Protein AF-A0A527ZEG8-F1 (afdb_monomer)

Structure (mmCIF, N/CA/C/O backbone):
data_AF-A0A527ZEG8-F1
#
_entry.id   AF-A0A527ZEG8-F1
#
loop_
_atom_site.group_PDB
_atom_site.id
_atom_site.type_symbol
_atom_site.label_atom_id
_atom_site.label_alt_id
_atom_site.label_comp_id
_atom_site.label_asym_id
_atom_site.label_entity_id
_atom_site.label_seq_id
_atom_site.pdbx_PDB_ins_code
_atom_site.Cartn_x
_atom_site.Cartn_y
_atom_site.Cartn_z
_atom_site.occupancy
_atom_site.B_iso_or_equiv
_atom_site.auth_seq_id
_atom_site.auth_comp_id
_atom_site.auth_asym_id
_atom_site.auth_atom_id
_atom_site.pdbx_PDB_model_num
ATOM 1 N N . VAL A 1 1 ? -11.308 -8.034 14.881 1.00 87.44 1 VAL A N 1
ATOM 2 C CA . VAL A 1 1 ? -12.206 -6.857 14.795 1.00 87.44 1 VAL A CA 1
ATOM 3 C C . VAL A 1 1 ? -13.647 -7.306 14.608 1.00 87.44 1 VAL A C 1
ATOM 5 O O . VAL A 1 1 ? -14.505 -6.793 15.308 1.00 87.44 1 VAL A O 1
ATOM 8 N N . LYS A 1 2 ? -13.885 -8.337 13.786 1.00 92.31 2 LYS A N 1
ATOM 9 C CA . LYS A 1 2 ? -15.195 -8.932 13.484 1.00 92.31 2 LYS A CA 1
ATOM 10 C C . LYS A 1 2 ? -16.162 -9.094 14.654 1.00 92.31 2 LYS A C 1
ATOM 12 O O . LYS A 1 2 ? -17.333 -8.776 14.511 1.00 92.31 2 LYS A O 1
ATOM 17 N N . GLU A 1 3 ? -15.688 -9.599 15.791 1.00 92.56 3 GLU A N 1
ATOM 18 C CA . GLU A 1 3 ? -16.530 -9.812 16.979 1.00 92.56 3 GLU A CA 1
ATOM 19 C C . GLU A 1 3 ? -16.997 -8.502 17.630 1.00 92.56 3 GLU A C 1
ATOM 21 O O . GLU A 1 3 ? -18.072 -8.464 18.218 1.00 92.56 3 GLU A O 1
ATOM 26 N N . ALA A 1 4 ? -16.204 -7.434 17.518 1.00 92.44 4 ALA A N 1
ATOM 27 C CA . ALA A 1 4 ? -16.506 -6.126 18.092 1.00 92.44 4 ALA A CA 1
ATOM 28 C C . ALA A 1 4 ? -17.259 -5.219 17.105 1.00 92.44 4 ALA A C 1
ATOM 30 O O . ALA A 1 4 ? -18.195 -4.531 17.500 1.00 92.44 4 ALA A O 1
ATOM 31 N N . ASP A 1 5 ? -16.860 -5.230 15.832 1.00 95.31 5 ASP A N 1
ATOM 32 C CA . ASP A 1 5 ? -17.512 -4.490 14.752 1.00 95.31 5 ASP A CA 1
ATOM 33 C C . ASP A 1 5 ? -17.259 -5.186 13.395 1.00 95.31 5 ASP A C 1
ATOM 35 O O . ASP A 1 5 ? -16.168 -5.066 12.823 1.00 95.31 5 ASP A O 1
ATOM 39 N N . PRO A 1 6 ? -18.248 -5.923 12.855 1.00 96.12 6 PRO A N 1
ATOM 40 C CA . PRO A 1 6 ? -18.132 -6.583 11.556 1.00 96.12 6 PRO A CA 1
ATOM 41 C C . PRO A 1 6 ? -17.964 -5.627 10.368 1.00 96.12 6 PRO A C 1
ATOM 43 O O . PRO A 1 6 ? -17.421 -6.035 9.342 1.00 96.12 6 PRO A O 1
ATOM 46 N N . ALA A 1 7 ? -18.443 -4.382 10.467 1.00 95.50 7 ALA A N 1
ATOM 47 C CA . ALA A 1 7 ? -18.340 -3.415 9.379 1.00 95.50 7 ALA A CA 1
ATOM 48 C C . ALA A 1 7 ? -16.909 -2.876 9.271 1.00 95.50 7 ALA A C 1
ATOM 50 O O . ALA A 1 7 ? -16.353 -2.848 8.173 1.00 95.50 7 ALA A O 1
ATOM 51 N N . ILE A 1 8 ? -16.287 -2.533 10.405 1.00 95.06 8 ILE A N 1
ATOM 52 C CA . ILE A 1 8 ? -14.876 -2.111 10.440 1.00 95.06 8 ILE A CA 1
ATOM 53 C C . ILE A 1 8 ? -13.953 -3.270 10.058 1.00 95.06 8 ILE A C 1
ATOM 55 O O . ILE A 1 8 ? -12.968 -3.055 9.358 1.00 95.06 8 ILE A O 1
ATOM 59 N N . ASP A 1 9 ? -14.270 -4.498 10.478 1.00 97.12 9 ASP A N 1
ATOM 60 C CA . ASP A 1 9 ? -13.524 -5.697 10.075 1.00 97.12 9 ASP A CA 1
ATOM 61 C C . ASP A 1 9 ? -13.508 -5.863 8.556 1.00 97.12 9 ASP A C 1
ATOM 63 O O . ASP A 1 9 ? -12.437 -5.948 7.961 1.00 97.12 9 ASP A O 1
ATOM 67 N N . LYS A 1 10 ? -14.691 -5.814 7.928 1.00 97.62 10 LYS A N 1
ATOM 68 C CA . LYS A 1 10 ? -14.809 -5.902 6.474 1.00 97.62 10 LYS A CA 1
ATOM 69 C C . LYS A 1 10 ? -14.054 -4.775 5.776 1.00 97.62 10 LYS A C 1
ATOM 71 O O . LYS A 1 10 ? -13.322 -5.042 4.831 1.00 97.62 10 LYS A O 1
ATOM 76 N N . GLU A 1 11 ? -14.222 -3.535 6.228 1.00 96.62 11 GLU A N 1
ATOM 77 C CA . GLU A 1 11 ? -13.535 -2.397 5.621 1.00 96.62 11 GLU A CA 1
ATOM 78 C C . GLU A 1 11 ? -12.009 -2.535 5.711 1.00 96.62 11 GLU A C 1
ATOM 80 O O . GLU A 1 11 ? -11.308 -2.300 4.728 1.00 96.62 11 GLU A O 1
ATOM 85 N N . LEU A 1 12 ? -11.487 -2.926 6.878 1.00 96.56 12 LEU A N 1
ATOM 86 C CA . LEU A 1 12 ? -10.053 -3.109 7.072 1.00 96.56 12 LEU A CA 1
ATOM 87 C C . LEU A 1 12 ? -9.515 -4.246 6.196 1.00 96.56 12 LEU A C 1
ATOM 89 O O . LEU A 1 12 ? -8.480 -4.069 5.562 1.00 96.56 12 LEU A O 1
ATOM 93 N N . SER A 1 13 ? -10.215 -5.381 6.125 1.00 97.50 13 SER A N 1
ATOM 94 C CA . SER A 1 13 ? -9.839 -6.490 5.243 1.00 97.50 13 SER A CA 1
ATOM 95 C C . SER A 1 13 ? -9.837 -6.079 3.771 1.00 97.50 13 SER A C 1
ATOM 97 O O . SER A 1 13 ? -8.835 -6.290 3.097 1.00 97.50 13 SER A O 1
ATOM 99 N N . ASP A 1 14 ? -10.898 -5.418 3.295 1.00 98.19 14 ASP A N 1
ATOM 100 C CA . ASP A 1 14 ? -10.988 -4.964 1.903 1.00 98.19 14 ASP A CA 1
ATOM 101 C C . ASP A 1 14 ? -9.825 -4.007 1.558 1.00 98.19 14 ASP A C 1
ATOM 103 O O . ASP A 1 14 ? -9.234 -4.092 0.480 1.00 98.19 14 ASP A O 1
ATOM 107 N N . LYS A 1 15 ? -9.446 -3.111 2.479 1.00 97.88 15 LYS A N 1
ATOM 108 C CA . LYS A 1 15 ? -8.322 -2.183 2.272 1.00 97.88 15 LYS A CA 1
ATOM 109 C C . LYS A 1 15 ? -6.957 -2.865 2.321 1.00 97.88 15 LYS A C 1
ATOM 111 O O . LYS A 1 15 ? -6.084 -2.508 1.533 1.00 97.88 15 LYS A O 1
ATOM 116 N N . LEU A 1 16 ? -6.772 -3.855 3.194 1.00 98.12 16 LEU A N 1
ATOM 117 C CA . LEU A 1 16 ? -5.556 -4.672 3.213 1.00 98.12 16 LEU A CA 1
ATOM 118 C C . LEU A 1 16 ? -5.383 -5.423 1.884 1.00 98.12 16 LEU A C 1
ATOM 120 O O . LEU A 1 16 ? -4.288 -5.412 1.322 1.00 98.12 16 LEU A O 1
ATOM 124 N N . ASP A 1 17 ? -6.461 -5.992 1.340 1.00 98.50 17 ASP A N 1
ATOM 125 C CA . ASP A 1 17 ? -6.445 -6.678 0.042 1.00 98.50 17 ASP A CA 1
ATOM 126 C C . ASP A 1 17 ? -6.090 -5.720 -1.106 1.00 98.50 17 ASP A C 1
ATOM 128 O O . ASP A 1 17 ? -5.283 -6.051 -1.984 1.00 98.50 17 ASP A O 1
ATOM 132 N N . VAL A 1 18 ? -6.633 -4.496 -1.084 1.00 98.44 18 VAL A N 1
ATOM 133 C CA . VAL A 1 18 ? -6.257 -3.441 -2.037 1.00 98.44 18 VAL A CA 1
ATOM 134 C C . VAL A 1 18 ? -4.767 -3.124 -1.926 1.00 98.44 18 VAL A C 1
ATOM 136 O O . VAL A 1 18 ? -4.080 -3.117 -2.948 1.00 98.44 18 VAL A O 1
ATOM 139 N N . THR A 1 19 ? -4.245 -2.911 -0.717 1.00 98.38 19 THR A N 1
ATOM 140 C CA . THR A 1 19 ? -2.819 -2.637 -0.486 1.00 98.38 19 THR A CA 1
ATOM 141 C C . THR A 1 19 ? -1.935 -3.752 -1.038 1.00 98.38 19 THR A C 1
ATOM 143 O O . THR A 1 19 ? -0.994 -3.472 -1.782 1.00 98.38 19 THR A O 1
ATOM 146 N N . VAL A 1 20 ? -2.255 -5.016 -0.740 1.00 98.50 20 VAL A N 1
ATOM 147 C CA . VAL A 1 20 ? -1.521 -6.178 -1.268 1.00 98.50 20 VAL A CA 1
ATOM 148 C C . VAL A 1 20 ? -1.547 -6.177 -2.793 1.00 98.50 20 VAL A C 1
ATOM 150 O O . VAL A 1 20 ? -0.491 -6.270 -3.413 1.00 98.50 20 VAL A O 1
ATOM 153 N N . THR A 1 21 ? -2.711 -5.957 -3.403 1.00 98.69 21 THR A N 1
ATOM 154 C CA . THR A 1 21 ? -2.851 -5.888 -4.866 1.00 98.69 21 THR A CA 1
ATOM 155 C C . THR A 1 21 ? -1.960 -4.797 -5.479 1.00 98.69 21 THR A C 1
ATOM 157 O O . THR A 1 21 ? -1.346 -5.001 -6.528 1.00 98.69 21 THR A O 1
ATOM 160 N N . LYS A 1 22 ? -1.850 -3.622 -4.842 1.00 98.56 22 LYS A N 1
ATOM 161 C CA . LYS A 1 22 ? -0.972 -2.540 -5.326 1.00 98.56 22 LYS A CA 1
ATOM 162 C C . LYS A 1 22 ? 0.511 -2.878 -5.169 1.00 98.56 22 LYS A C 1
ATOM 164 O O . LYS A 1 22 ? 1.290 -2.613 -6.081 1.00 98.56 22 LYS A O 1
ATOM 169 N N . MET A 1 23 ? 0.896 -3.519 -4.068 1.00 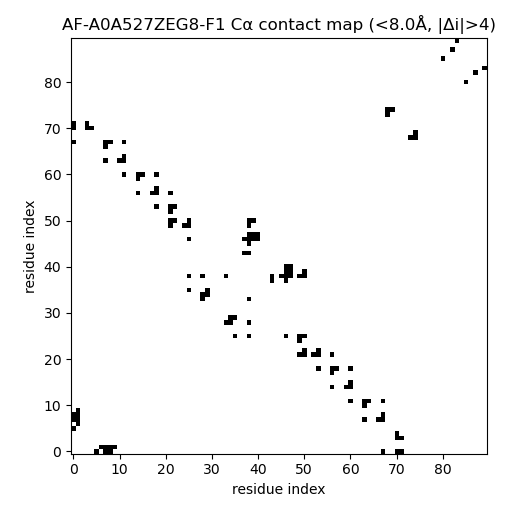98.38 23 MET A N 1
ATOM 170 C CA . MET A 1 23 ? 2.267 -4.003 -3.864 1.00 98.38 23 MET A CA 1
ATOM 171 C C . MET A 1 23 ? 2.639 -5.116 -4.854 1.00 98.38 23 MET A C 1
ATOM 173 O O . MET A 1 23 ? 3.766 -5.173 -5.350 1.00 98.38 23 MET A O 1
ATOM 177 N N . GLU A 1 24 ? 1.689 -5.982 -5.205 1.00 98.62 24 GLU A N 1
ATOM 178 C CA . GLU A 1 24 ? 1.876 -7.001 -6.237 1.00 98.62 24 GLU A CA 1
ATOM 179 C C . GLU A 1 24 ? 2.105 -6.392 -7.622 1.00 98.62 24 GLU A C 1
ATOM 181 O O . GLU A 1 24 ? 2.895 -6.940 -8.387 1.00 98.62 24 GLU A O 1
ATOM 186 N N . ALA A 1 25 ? 1.506 -5.238 -7.934 1.00 98.62 25 ALA A N 1
ATOM 187 C CA . ALA A 1 25 ? 1.777 -4.526 -9.183 1.00 98.62 25 ALA A CA 1
ATOM 188 C C . ALA A 1 25 ? 3.237 -4.038 -9.271 1.00 98.62 25 ALA A C 1
ATOM 190 O O . ALA A 1 25 ? 3.879 -4.219 -10.307 1.00 98.62 25 ALA A O 1
ATOM 191 N N . ILE A 1 26 ? 3.794 -3.508 -8.174 1.00 98.56 26 ILE A N 1
ATOM 192 C CA . ILE A 1 26 ? 5.223 -3.139 -8.076 1.00 98.56 26 ILE A CA 1
ATOM 193 C C . ILE A 1 26 ? 6.101 -4.375 -8.317 1.00 98.56 26 ILE A C 1
ATOM 195 O O . ILE A 1 26 ? 7.028 -4.363 -9.135 1.00 98.56 26 ILE A O 1
ATOM 199 N N . LYS A 1 27 ? 5.783 -5.484 -7.636 1.00 98.38 27 LYS A N 1
ATOM 200 C CA . LYS A 1 27 ? 6.497 -6.758 -7.792 1.00 98.38 27 LYS A CA 1
ATOM 201 C C . LYS A 1 27 ? 6.401 -7.294 -9.220 1.00 98.38 27 LYS A C 1
ATOM 203 O O . LYS A 1 27 ? 7.393 -7.794 -9.740 1.00 98.38 27 LYS A O 1
ATOM 208 N N . ALA A 1 28 ? 5.237 -7.211 -9.857 1.00 98.56 28 ALA A N 1
ATOM 209 C CA . ALA A 1 28 ? 5.032 -7.698 -11.216 1.00 98.56 28 ALA A CA 1
ATOM 210 C C . ALA A 1 28 ? 5.931 -6.962 -12.218 1.00 98.56 28 ALA A C 1
ATOM 212 O O . ALA A 1 28 ? 6.549 -7.610 -13.060 1.00 98.56 28 ALA A O 1
ATOM 213 N N . ARG A 1 29 ? 6.081 -5.638 -12.078 1.00 98.12 29 ARG A N 1
ATOM 214 C CA . ARG A 1 29 ? 7.014 -4.840 -12.892 1.00 98.12 29 ARG A CA 1
ATOM 215 C C . ARG A 1 29 ? 8.472 -5.258 -12.663 1.00 98.12 29 ARG A C 1
ATOM 217 O O . ARG A 1 29 ? 9.202 -5.478 -13.628 1.00 98.12 29 ARG A O 1
ATOM 224 N N . ALA A 1 30 ? 8.851 -5.515 -11.408 1.00 98.12 30 ALA A N 1
ATOM 225 C CA . ALA A 1 30 ? 10.175 -6.043 -11.068 1.00 98.12 30 ALA A CA 1
ATOM 226 C C . ALA A 1 30 ? 10.445 -7.418 -11.694 1.00 98.12 30 ALA A C 1
ATOM 228 O O . ALA A 1 30 ? 11.508 -7.643 -12.269 1.00 98.12 30 ALA A O 1
ATOM 229 N N . LEU A 1 31 ? 9.468 -8.325 -11.647 1.00 98.06 31 LEU A N 1
ATOM 230 C CA . LEU A 1 31 ? 9.564 -9.641 -12.283 1.00 98.06 31 LEU A CA 1
ATOM 231 C C . LEU A 1 31 ? 9.579 -9.563 -13.817 1.00 98.06 31 LEU A C 1
ATOM 233 O O . LEU A 1 31 ? 10.143 -10.445 -14.460 1.00 98.06 31 LEU A O 1
ATOM 237 N N . ALA A 1 32 ? 8.994 -8.514 -14.399 1.00 97.88 32 ALA A N 1
ATOM 238 C CA . ALA A 1 32 ? 9.033 -8.236 -15.833 1.00 97.88 32 ALA A CA 1
ATOM 239 C C . ALA A 1 32 ? 10.346 -7.571 -16.298 1.00 97.88 32 ALA A C 1
ATOM 241 O O . ALA A 1 32 ? 10.514 -7.340 -17.494 1.00 97.88 32 ALA A O 1
ATOM 242 N N . GLY A 1 33 ? 11.283 -7.299 -15.382 1.00 96.62 33 GLY A N 1
ATOM 243 C CA . GLY A 1 33 ? 12.620 -6.786 -15.691 1.00 96.62 33 GLY A CA 1
ATOM 244 C C . GLY A 1 33 ? 12.844 -5.307 -15.371 1.00 96.62 33 GLY A C 1
ATOM 245 O O . GLY A 1 33 ? 13.947 -4.820 -15.601 1.00 96.62 33 GLY A O 1
ATOM 246 N N . GLU A 1 34 ? 11.852 -4.602 -14.823 1.00 97.88 34 GLU A N 1
ATOM 247 C CA . GLU A 1 34 ? 11.996 -3.216 -14.366 1.00 97.88 34 GLU A CA 1
ATOM 248 C C . GLU A 1 34 ? 12.216 -3.180 -12.849 1.00 97.88 34 GLU A C 1
ATOM 250 O O . GLU A 1 34 ? 11.270 -3.232 -12.054 1.00 97.88 34 GLU A O 1
ATOM 255 N N . ALA A 1 35 ? 13.484 -3.123 -12.442 1.00 97.62 35 ALA A N 1
ATOM 256 C CA . ALA A 1 35 ? 13.874 -3.139 -11.036 1.00 97.62 35 ALA A CA 1
ATOM 257 C C . ALA A 1 35 ? 13.257 -1.968 -10.244 1.00 97.62 35 ALA A C 1
ATOM 259 O O . ALA A 1 35 ? 12.867 -0.945 -10.803 1.00 97.62 35 ALA A O 1
ATOM 260 N N . TYR A 1 36 ? 13.144 -2.117 -8.921 1.00 97.19 36 TYR A N 1
ATOM 261 C CA . TYR A 1 36 ? 12.438 -1.139 -8.083 1.00 97.19 36 TYR A CA 1
ATOM 262 C C . TYR A 1 36 ? 13.037 0.277 -8.153 1.00 97.19 36 TYR A C 1
ATOM 264 O O . TYR A 1 36 ? 12.297 1.253 -8.206 1.00 97.19 36 TYR A O 1
ATOM 272 N N . ASP A 1 37 ? 14.364 0.397 -8.208 1.00 97.44 37 ASP A N 1
ATOM 273 C CA . ASP A 1 37 ? 15.070 1.670 -8.394 1.00 97.44 37 ASP A CA 1
ATOM 274 C C . ASP A 1 37 ? 14.742 2.330 -9.743 1.00 97.44 37 ASP A C 1
ATOM 276 O O . ASP A 1 37 ? 14.609 3.549 -9.820 1.00 97.44 37 ASP A O 1
ATOM 280 N N . GLN A 1 38 ? 14.531 1.532 -10.792 1.00 97.75 38 GLN A N 1
ATOM 281 C CA . GLN A 1 38 ? 14.057 2.018 -12.088 1.00 97.75 38 GLN A CA 1
ATOM 282 C C . GLN A 1 38 ? 12.591 2.453 -12.036 1.00 97.75 38 GLN A C 1
ATOM 284 O O . GLN A 1 38 ? 12.230 3.424 -12.701 1.00 97.75 38 GLN A O 1
ATOM 289 N N . GLN A 1 39 ? 11.749 1.788 -11.237 1.00 97.75 39 GLN A N 1
ATOM 290 C CA . GLN A 1 39 ? 10.344 2.177 -11.051 1.00 97.75 39 GLN A CA 1
ATOM 291 C C . GLN A 1 39 ? 10.214 3.567 -10.419 1.00 97.75 39 GLN A C 1
ATOM 293 O O . GLN A 1 39 ? 9.357 4.339 -10.838 1.00 97.75 39 GLN A O 1
ATOM 298 N N . ILE A 1 40 ? 11.088 3.909 -9.469 1.00 97.88 40 ILE A N 1
ATOM 299 C CA . ILE A 1 40 ? 11.146 5.241 -8.835 1.00 97.88 40 ILE A CA 1
ATOM 300 C C . ILE A 1 40 ? 12.099 6.213 -9.550 1.00 97.88 40 ILE A C 1
ATOM 302 O O . ILE A 1 40 ? 12.410 7.288 -9.038 1.00 97.88 40 ILE A O 1
ATOM 306 N N . GLY A 1 41 ? 12.610 5.819 -10.718 1.00 98.00 41 GLY A N 1
ATOM 307 C CA . GLY A 1 41 ? 13.564 6.602 -11.488 1.00 98.00 41 GLY A CA 1
ATOM 308 C C . GLY A 1 41 ? 12.953 7.884 -12.055 1.00 98.00 41 GLY A C 1
ATOM 309 O O . GLY A 1 41 ? 11.767 7.948 -12.400 1.00 98.00 41 GLY A O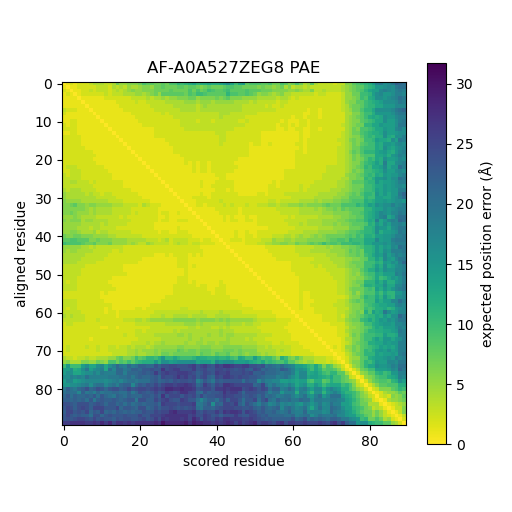 1
ATOM 310 N N . GLU A 1 42 ? 13.790 8.911 -12.204 1.00 96.19 42 GLU A N 1
ATOM 311 C CA . GLU A 1 42 ? 13.415 10.143 -12.897 1.00 96.19 42 GLU A CA 1
ATOM 312 C C . GLU A 1 42 ? 12.990 9.834 -14.345 1.00 96.19 42 GLU A C 1
ATOM 314 O O . GLU A 1 42 ? 13.644 9.074 -15.058 1.00 96.19 42 GLU A O 1
ATOM 319 N N . GLY A 1 43 ? 11.863 10.405 -14.779 1.00 96.25 43 GLY A N 1
ATOM 320 C CA . GLY A 1 43 ? 11.309 10.187 -16.119 1.00 96.25 43 GLY A CA 1
ATOM 321 C C . GLY A 1 43 ? 10.456 8.923 -16.276 1.00 96.25 43 GLY A C 1
ATOM 322 O O . GLY A 1 43 ? 9.776 8.787 -17.294 1.00 96.25 43 GLY A O 1
ATOM 323 N N . ASN A 1 44 ? 10.399 8.035 -15.276 1.00 97.88 44 ASN A N 1
ATOM 324 C CA . ASN A 1 44 ? 9.530 6.858 -15.312 1.00 97.88 44 ASN A CA 1
ATOM 325 C C . ASN A 1 44 ? 8.137 7.154 -14.735 1.00 97.88 44 ASN A C 1
ATOM 327 O O . ASN A 1 44 ? 7.822 6.788 -13.604 1.00 97.88 44 ASN A O 1
ATOM 331 N N . ALA A 1 45 ? 7.287 7.854 -15.487 1.00 98.25 45 ALA A N 1
ATOM 332 C CA . ALA A 1 45 ? 5.961 8.245 -14.999 1.00 98.25 45 ALA A CA 1
ATOM 333 C C . ALA A 1 45 ? 5.080 7.043 -14.597 1.00 98.25 45 ALA A C 1
ATOM 335 O O . ALA A 1 45 ? 4.351 7.118 -13.610 1.00 98.25 45 ALA A O 1
ATOM 336 N N . GLU A 1 46 ? 5.162 5.925 -15.324 1.00 97.94 46 GLU A N 1
ATOM 337 C CA . GLU A 1 46 ? 4.353 4.732 -15.047 1.00 97.94 46 GLU A CA 1
ATOM 338 C C . GLU A 1 46 ? 4.833 3.955 -13.817 1.00 97.94 46 GLU A C 1
ATOM 340 O O . GLU A 1 46 ? 4.013 3.525 -12.998 1.00 97.94 46 GLU A O 1
ATOM 345 N N . GLY A 1 47 ? 6.150 3.781 -13.671 1.00 98.25 47 GLY A N 1
ATOM 346 C CA . GLY A 1 47 ? 6.749 3.189 -12.478 1.00 98.25 47 GLY A CA 1
ATOM 347 C C . GLY A 1 47 ? 6.407 4.010 -11.235 1.00 98.25 47 GLY A C 1
ATOM 348 O O . GLY A 1 47 ? 5.863 3.469 -10.270 1.00 98.25 47 GLY A O 1
ATOM 349 N N . ASN A 1 48 ? 6.587 5.333 -11.312 1.00 98.44 48 ASN A N 1
ATOM 350 C CA . ASN A 1 48 ? 6.264 6.252 -10.223 1.00 98.44 48 ASN A CA 1
ATOM 351 C C . ASN A 1 48 ? 4.774 6.204 -9.864 1.00 98.44 48 ASN A C 1
ATOM 353 O O . ASN A 1 48 ? 4.433 6.122 -8.688 1.00 98.44 48 ASN A O 1
ATOM 357 N N . ALA A 1 49 ? 3.876 6.182 -10.854 1.00 98.56 49 ALA A N 1
ATOM 358 C CA . ALA A 1 49 ? 2.440 6.055 -10.606 1.00 98.56 49 ALA A CA 1
ATOM 359 C C . ALA A 1 49 ? 2.072 4.713 -9.949 1.00 98.56 49 ALA A C 1
ATOM 361 O O . ALA A 1 49 ? 1.194 4.667 -9.087 1.00 98.56 49 ALA A O 1
ATOM 362 N N . THR A 1 50 ? 2.750 3.622 -10.321 1.00 98.56 50 THR A N 1
ATOM 363 C CA . THR A 1 50 ? 2.534 2.298 -9.714 1.00 98.56 50 THR A CA 1
ATOM 364 C C . THR A 1 50 ? 2.938 2.300 -8.239 1.00 98.56 50 THR A C 1
ATOM 366 O O . THR A 1 50 ? 2.181 1.821 -7.394 1.00 98.56 50 THR A O 1
ATOM 369 N N . VAL A 1 51 ? 4.094 2.888 -7.918 1.00 98.38 51 VAL A N 1
ATOM 370 C CA . VAL A 1 51 ? 4.568 3.031 -6.534 1.00 98.38 51 VAL A CA 1
ATOM 371 C C . VAL A 1 51 ? 3.663 3.972 -5.736 1.00 98.38 51 VAL A C 1
ATOM 373 O O . VAL A 1 51 ? 3.251 3.627 -4.628 1.00 98.38 51 VAL A O 1
ATOM 376 N N . GLN A 1 52 ? 3.269 5.109 -6.316 1.00 98.44 52 GLN A N 1
ATOM 377 C CA . GLN A 1 52 ? 2.357 6.059 -5.678 1.00 98.44 52 GLN A CA 1
ATOM 378 C C . GLN A 1 52 ? 1.011 5.411 -5.339 1.00 98.44 52 GLN A C 1
ATOM 380 O O . GLN A 1 52 ? 0.513 5.591 -4.234 1.00 98.44 52 GLN A O 1
ATOM 385 N N . ALA A 1 53 ? 0.457 4.575 -6.222 1.00 98.62 53 ALA A N 1
ATOM 386 C CA . ALA A 1 53 ? -0.794 3.872 -5.947 1.00 98.62 53 ALA A CA 1
ATOM 387 C C . ALA A 1 53 ? -0.700 2.916 -4.741 1.00 98.62 53 ALA A C 1
ATOM 389 O O . ALA A 1 53 ? -1.693 2.710 -4.042 1.00 98.62 53 ALA A O 1
ATOM 390 N N . ALA A 1 54 ? 0.470 2.321 -4.487 1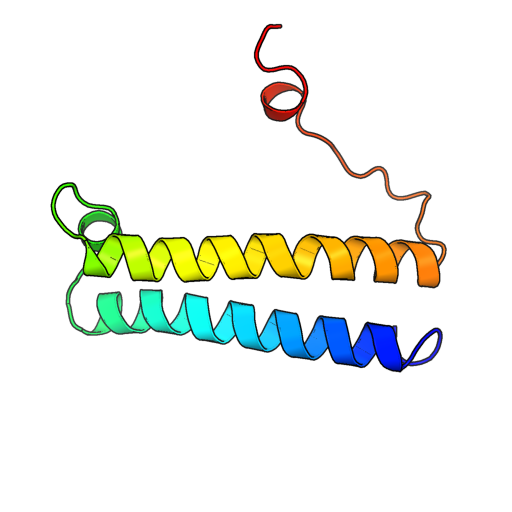.00 98.31 54 ALA A N 1
ATOM 391 C CA . ALA A 1 54 ? 0.692 1.508 -3.293 1.00 98.31 54 ALA A CA 1
ATOM 392 C C . ALA A 1 54 ?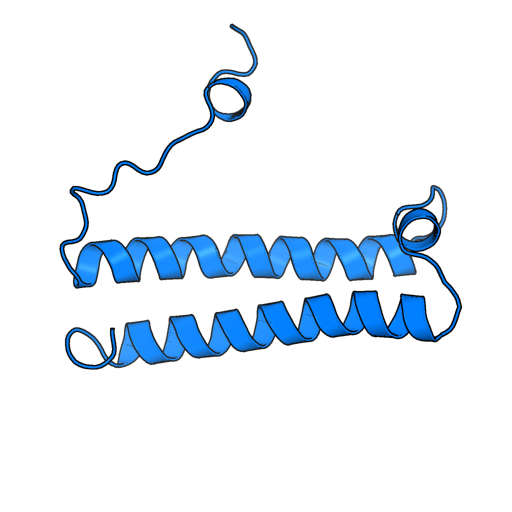 0.833 2.367 -2.028 1.00 98.31 54 ALA A C 1
ATOM 394 O O . ALA A 1 54 ? 0.306 1.993 -0.981 1.00 98.31 54 ALA A O 1
ATOM 395 N N . ILE A 1 55 ? 1.485 3.530 -2.130 1.00 98.00 55 ILE A N 1
ATOM 396 C CA . ILE A 1 55 ? 1.565 4.516 -1.043 1.00 98.00 55 ILE A CA 1
ATOM 397 C C . ILE A 1 55 ? 0.165 5.026 -0.684 1.00 98.00 55 ILE A C 1
ATOM 399 O O . ILE A 1 55 ? -0.199 5.040 0.489 1.00 98.00 55 ILE A O 1
ATOM 403 N N . ASP A 1 56 ? -0.654 5.370 -1.673 1.00 98.06 56 ASP A N 1
ATOM 404 C CA . ASP A 1 56 ? -2.018 5.851 -1.451 1.00 98.06 56 ASP A CA 1
ATOM 405 C C . ASP A 1 56 ? -2.879 4.789 -0.747 1.00 98.06 56 ASP A C 1
ATOM 407 O O . ASP A 1 56 ? -3.638 5.109 0.168 1.00 98.06 56 ASP A O 1
ATOM 411 N N . ALA A 1 57 ? -2.720 3.511 -1.114 1.00 97.94 57 ALA A N 1
ATOM 412 C CA . ALA A 1 57 ? -3.397 2.400 -0.443 1.00 97.94 57 ALA A CA 1
ATOM 413 C C . ALA A 1 57 ? -2.928 2.222 1.014 1.00 97.94 57 ALA A C 1
ATOM 415 O O . ALA A 1 57 ? -3.757 2.048 1.910 1.00 97.94 57 ALA A O 1
ATOM 416 N N . LEU A 1 58 ? -1.617 2.345 1.271 1.00 96.88 58 LEU A N 1
ATOM 417 C CA . LEU A 1 58 ? -1.056 2.347 2.627 1.00 96.88 58 LEU A CA 1
ATOM 418 C C . LEU A 1 58 ? -1.626 3.493 3.477 1.00 96.88 58 LEU A C 1
ATOM 420 O O . LEU A 1 58 ? -1.940 3.287 4.647 1.00 96.88 58 LEU A O 1
ATOM 424 N N . VAL A 1 59 ? -1.783 4.685 2.899 1.00 95.81 59 VAL A N 1
ATOM 425 C CA . VAL A 1 59 ? -2.355 5.847 3.594 1.00 95.81 59 VAL A CA 1
ATOM 426 C C . VAL A 1 59 ? -3.850 5.648 3.867 1.00 95.81 59 VAL A C 1
ATOM 428 O O . VAL A 1 59 ? -4.324 5.964 4.961 1.00 95.81 59 VAL A O 1
ATOM 431 N N . ASP A 1 60 ? -4.609 5.098 2.916 1.00 94.81 60 ASP A N 1
ATOM 432 C CA . ASP A 1 60 ? -6.051 4.874 3.084 1.00 94.81 60 ASP A CA 1
ATOM 433 C C . ASP A 1 60 ? -6.378 3.824 4.162 1.00 94.81 60 ASP A C 1
ATOM 435 O O . ASP A 1 60 ? -7.338 3.979 4.931 1.00 94.81 60 ASP A O 1
ATOM 439 N N . GLN A 1 61 ? -5.570 2.765 4.282 1.00 94.69 61 GLN A N 1
ATOM 440 C CA . GLN A 1 61 ? -5.789 1.763 5.327 1.00 94.69 61 GLN A CA 1
ATOM 441 C C . GLN A 1 61 ? -5.497 2.290 6.741 1.00 94.69 61 GLN A C 1
ATOM 443 O O . GLN A 1 61 ? -6.141 1.822 7.684 1.00 94.69 61 GLN A O 1
ATOM 448 N N . THR A 1 62 ? -4.630 3.300 6.910 1.00 92.06 62 THR A N 1
ATOM 449 C CA . THR A 1 62 ? -4.277 3.878 8.225 1.00 92.06 62 THR A CA 1
ATOM 450 C C . THR A 1 62 ? -5.510 4.317 9.014 1.00 92.06 62 THR A C 1
ATOM 452 O O . THR A 1 62 ? -5.695 3.900 10.156 1.00 92.06 62 THR A O 1
ATOM 455 N N . LYS A 1 63 ? -6.443 5.040 8.381 1.00 88.56 63 LYS A N 1
ATOM 456 C CA . LYS A 1 63 ? -7.691 5.493 9.033 1.00 88.56 63 LYS A CA 1
ATOM 457 C C . LYS A 1 63 ? -8.588 4.342 9.495 1.00 88.56 63 LYS A C 1
ATOM 459 O O . LYS A 1 63 ? -9.432 4.496 10.380 1.00 88.56 63 LYS A O 1
ATOM 464 N N . SER A 1 64 ? -8.486 3.186 8.849 1.00 92.94 64 SER A N 1
ATOM 465 C CA . SER A 1 64 ? -9.269 1.995 9.203 1.00 92.94 64 SER A CA 1
ATOM 466 C C . SER A 1 64 ? -8.615 1.235 10.348 1.00 92.94 64 SER A C 1
ATOM 468 O O . SER A 1 64 ? -9.321 0.737 11.220 1.00 92.94 64 SER A O 1
ATOM 470 N N . ILE A 1 65 ? -7.281 1.235 10.401 1.00 92.12 65 ILE A N 1
ATOM 471 C CA . ILE A 1 65 ? -6.509 0.732 11.541 1.00 92.12 65 ILE A CA 1
ATOM 472 C C . ILE A 1 65 ? -6.804 1.571 12.790 1.00 92.12 65 ILE A C 1
ATOM 474 O O . ILE A 1 65 ? -7.129 1.002 13.828 1.00 92.12 65 ILE A O 1
ATOM 478 N N . GLU A 1 66 ? -6.788 2.902 12.694 1.00 90.50 66 GLU A N 1
ATOM 479 C CA . GLU A 1 66 ? -7.125 3.804 13.810 1.00 90.50 66 GLU A CA 1
ATOM 480 C C . GLU A 1 66 ? -8.525 3.524 14.377 1.00 90.50 66 GLU A C 1
ATOM 482 O O . GLU A 1 66 ? -8.705 3.377 15.588 1.00 90.50 66 GLU A O 1
ATOM 487 N N . ARG A 1 67 ? -9.525 3.372 13.499 1.00 89.69 67 ARG A N 1
ATOM 488 C CA . ARG A 1 67 ? -10.888 3.006 13.910 1.00 89.69 67 ARG A CA 1
ATOM 489 C C . ARG A 1 67 ? -10.950 1.617 14.537 1.00 89.69 67 ARG A C 1
ATOM 491 O O . ARG A 1 67 ? -11.594 1.460 15.570 1.00 89.69 67 ARG A O 1
ATOM 498 N N . ALA A 1 68 ? -10.259 0.626 13.973 1.00 91.94 68 ALA A N 1
ATOM 499 C CA . ALA A 1 68 ? -10.188 -0.717 14.544 1.00 91.94 68 ALA A CA 1
ATOM 500 C C . ALA A 1 68 ? -9.549 -0.723 15.945 1.00 91.94 68 ALA A C 1
ATOM 502 O O . ALA A 1 68 ? -10.061 -1.394 16.842 1.00 91.94 68 ALA A O 1
ATOM 503 N N . VAL A 1 69 ? -8.482 0.055 16.159 1.00 90.12 69 VAL A N 1
ATOM 504 C CA . VAL A 1 69 ? -7.839 0.252 17.471 1.00 90.12 69 VAL A CA 1
ATOM 505 C C . VAL A 1 69 ? -8.829 0.845 18.475 1.00 90.12 69 VAL A C 1
ATOM 507 O O . VAL A 1 69 ? -8.977 0.304 19.576 1.00 90.12 69 VAL A O 1
ATOM 510 N N . GLY A 1 70 ? -9.567 1.886 18.076 1.00 89.69 70 GLY A N 1
ATOM 511 C CA . GLY A 1 70 ? -10.614 2.499 18.895 1.00 89.69 70 GLY A CA 1
ATOM 512 C C . GLY A 1 70 ? -11.727 1.518 19.275 1.00 89.69 70 GLY A C 1
ATOM 513 O O . GLY A 1 70 ? -12.084 1.407 20.450 1.00 89.69 70 GLY A O 1
ATOM 514 N N . THR A 1 71 ? -12.224 0.746 18.308 1.00 90.94 71 THR A N 1
ATOM 515 C CA . THR A 1 71 ? -13.262 -0.279 18.512 1.00 90.94 71 THR A CA 1
ATOM 516 C C . THR A 1 71 ? -12.820 -1.369 19.479 1.00 90.94 71 THR A C 1
ATOM 518 O O . THR A 1 71 ? -13.587 -1.790 20.345 1.00 90.94 71 THR A O 1
ATOM 521 N N . LEU A 1 72 ? -11.568 -1.810 19.371 1.00 89.88 72 LEU A N 1
ATOM 522 C CA . LEU A 1 72 ? -10.998 -2.819 20.259 1.00 89.88 72 LEU A CA 1
ATOM 523 C C . LEU A 1 72 ? -10.553 -2.246 21.615 1.00 89.88 72 LEU A C 1
ATOM 525 O O . LEU A 1 72 ? -10.057 -2.996 22.455 1.00 89.88 72 LEU A O 1
ATOM 529 N N . LYS A 1 73 ? -10.744 -0.938 21.852 1.00 86.69 73 LYS A N 1
ATOM 530 C CA . LYS A 1 73 ? -10.305 -0.215 23.057 1.00 86.69 73 LYS A CA 1
ATOM 531 C C . LYS A 1 73 ? -8.807 -0.378 23.326 1.00 86.69 73 LYS A C 1
ATOM 533 O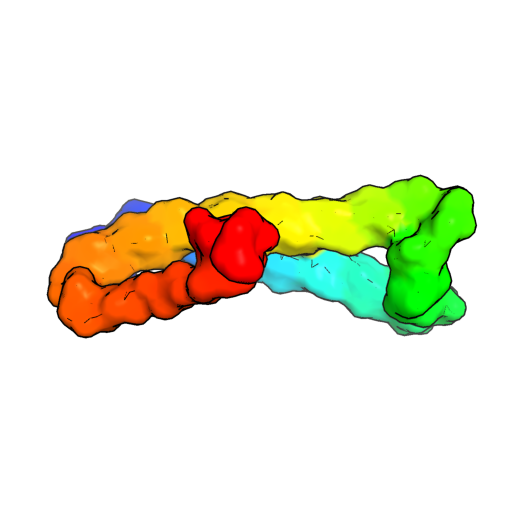 O . LYS A 1 73 ? -8.370 -0.382 24.475 1.00 86.69 73 LYS A O 1
ATOM 538 N N . LEU A 1 74 ? -8.014 -0.469 22.260 1.00 82.62 74 LEU A N 1
ATOM 539 C CA . LEU A 1 74 ? -6.560 -0.626 22.313 1.00 82.62 74 LEU A CA 1
ATOM 540 C C . LEU A 1 74 ? -5.827 0.719 22.452 1.00 82.62 74 LEU A C 1
ATOM 542 O O . LEU A 1 74 ? -4.623 0.784 22.250 1.00 82.62 74 LEU A O 1
ATOM 546 N N . ASN A 1 75 ? -6.530 1.784 22.849 1.00 64.88 75 ASN A N 1
ATOM 547 C CA . ASN A 1 75 ? -6.035 3.165 22.963 1.00 64.88 75 ASN A CA 1
ATOM 548 C C . ASN A 1 75 ? -4.843 3.351 23.928 1.00 64.88 75 ASN A C 1
ATOM 550 O O . ASN A 1 75 ? -4.311 4.451 2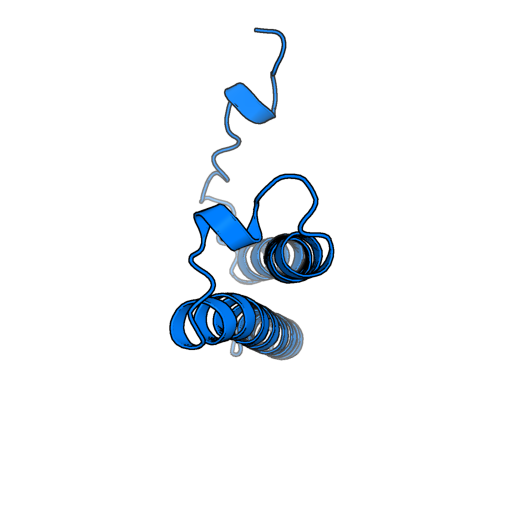4.032 1.00 64.88 75 ASN A O 1
ATOM 554 N N . ALA A 1 76 ? -4.448 2.307 24.665 1.00 59.53 76 ALA A N 1
ATOM 555 C CA . ALA A 1 76 ? -3.216 2.285 25.453 1.00 59.53 76 ALA A CA 1
ATOM 556 C C . ALA A 1 76 ? -1.954 2.052 24.597 1.00 59.53 76 ALA A C 1
ATOM 558 O O . ALA A 1 76 ? -0.845 2.245 25.088 1.00 59.53 76 ALA A O 1
ATOM 559 N N . ILE A 1 77 ? -2.106 1.636 23.334 1.00 58.72 77 ILE A N 1
ATOM 560 C CA . ILE A 1 77 ? -1.017 1.599 22.360 1.00 58.72 77 ILE A CA 1
ATOM 561 C C . ILE A 1 77 ? -0.802 3.041 21.904 1.00 58.72 77 ILE A C 1
ATOM 563 O O . ILE A 1 77 ? -1.610 3.588 21.155 1.00 58.72 77 ILE A O 1
ATOM 567 N N . ALA A 1 78 ? 0.258 3.677 22.401 1.00 59.03 78 ALA A N 1
ATOM 568 C CA . ALA A 1 78 ? 0.707 4.944 21.850 1.00 59.03 78 ALA A CA 1
ATOM 569 C C . ALA A 1 78 ? 0.975 4.734 20.353 1.00 59.03 78 ALA A C 1
ATOM 571 O O . ALA A 1 78 ? 1.783 3.881 19.983 1.00 59.03 78 ALA A O 1
ATOM 572 N N . PHE A 1 79 ? 0.282 5.478 19.492 1.00 59.69 79 PHE A N 1
ATOM 573 C CA . PHE A 1 79 ? 0.762 5.653 18.130 1.00 59.69 79 PHE A CA 1
ATOM 574 C C . PHE A 1 79 ? 2.058 6.447 18.263 1.00 59.69 79 PHE A C 1
ATOM 576 O O . PHE A 1 79 ? 2.020 7.620 18.633 1.00 59.69 79 PHE A O 1
ATOM 583 N N . GLU A 1 80 ? 3.200 5.786 18.073 1.00 60.62 80 GLU A N 1
ATOM 584 C CA . GLU A 1 80 ? 4.483 6.473 17.976 1.00 60.62 80 GLU A CA 1
ATOM 585 C C . GLU A 1 80 ? 4.443 7.335 16.713 1.00 60.62 80 GLU A C 1
ATOM 587 O O . GLU A 1 80 ? 4.709 6.880 15.601 1.00 60.62 80 GLU A O 1
ATOM 592 N N . GLY A 1 81 ? 4.024 8.585 16.899 1.00 58.28 81 GLY A N 1
ATOM 593 C CA . GLY A 1 81 ? 4.328 9.664 15.982 1.00 58.28 81 GLY A CA 1
ATOM 594 C C . GLY A 1 81 ? 5.843 9.808 15.899 1.00 58.28 81 GLY A C 1
ATOM 595 O O . GLY A 1 81 ? 6.541 9.731 16.914 1.00 58.28 81 GLY A O 1
ATOM 596 N N . SER A 1 82 ? 6.376 9.929 14.688 1.00 61.09 82 SER A N 1
ATOM 597 C CA . SER A 1 82 ? 7.810 10.147 14.531 1.00 61.09 82 SER A CA 1
ATOM 598 C C . SER A 1 82 ? 8.088 11.610 14.837 1.00 61.09 82 SER A C 1
A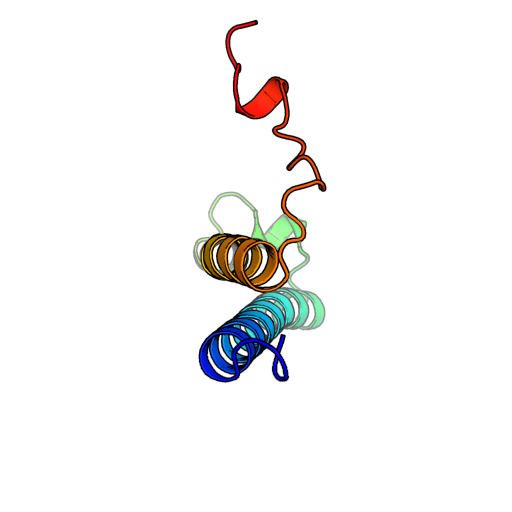TOM 600 O O . SER A 1 82 ? 7.608 12.476 14.109 1.00 61.09 82 SER A O 1
ATOM 602 N N . ASP A 1 83 ? 8.918 11.900 15.842 1.00 64.00 83 ASP A N 1
ATOM 603 C CA . ASP A 1 83 ? 9.381 13.268 16.121 1.00 64.00 83 ASP A CA 1
ATOM 604 C C . ASP A 1 83 ? 9.948 13.946 14.854 1.00 64.00 83 ASP A C 1
ATOM 606 O O . ASP A 1 83 ? 9.791 15.151 14.680 1.00 64.00 83 ASP A O 1
ATOM 610 N N . SER A 1 84 ? 10.547 13.179 13.928 1.00 58.88 84 SER A N 1
ATOM 611 C CA . SER A 1 84 ? 11.061 13.701 12.652 1.00 58.88 84 SER A CA 1
ATOM 612 C C . SE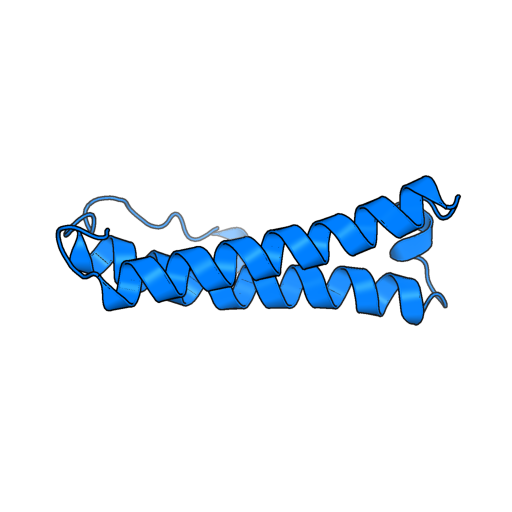R A 1 84 ? 9.976 14.053 11.625 1.00 58.88 84 SER A C 1
ATOM 614 O O . SER A 1 84 ? 10.268 14.752 10.659 1.00 58.88 84 SER A O 1
ATOM 616 N N . LEU A 1 85 ? 8.768 13.499 11.760 1.00 54.31 85 LEU A N 1
ATOM 617 C CA . LEU A 1 85 ? 7.626 13.738 10.866 1.00 54.31 85 LEU A CA 1
ATOM 618 C C . LEU A 1 85 ? 6.639 14.741 11.470 1.00 54.31 85 LEU A C 1
ATOM 620 O O . LEU A 1 85 ? 6.095 15.565 10.741 1.00 54.31 85 LEU A O 1
ATOM 624 N N . ASP A 1 86 ? 6.440 14.696 12.786 1.00 70.81 86 ASP A N 1
ATOM 625 C CA . ASP A 1 86 ? 5.490 15.548 13.505 1.00 70.81 86 ASP A CA 1
ATOM 626 C C . ASP A 1 86 ? 6.103 16.894 13.926 1.00 70.81 86 ASP A C 1
ATOM 628 O O . ASP A 1 86 ? 5.381 17.861 14.172 1.00 70.81 86 ASP A O 1
ATOM 632 N N . ALA A 1 87 ? 7.437 16.976 13.987 1.00 64.75 87 ALA A N 1
ATOM 633 C CA . ALA A 1 87 ? 8.184 18.198 14.273 1.00 64.75 87 ALA A CA 1
ATOM 634 C C . ALA A 1 87 ? 9.416 18.337 13.349 1.00 64.75 87 ALA A C 1
ATOM 636 O O . ALA A 1 87 ? 10.550 18.283 13.829 1.00 64.75 87 ALA A O 1
ATOM 637 N N . PRO A 1 88 ? 9.220 18.555 12.033 1.00 61.09 88 PRO A N 1
ATOM 638 C CA . PRO A 1 88 ? 10.315 18.657 11.059 1.00 61.09 88 PRO A CA 1
ATOM 639 C C . PRO A 1 88 ? 11.273 19.841 11.298 1.00 61.09 88 PRO A C 1
ATOM 641 O O . PRO A 1 88 ? 12.348 19.874 10.706 1.00 61.09 88 PRO A O 1
ATOM 644 N N . ASP A 1 89 ? 10.902 20.783 12.173 1.00 71.00 89 ASP A N 1
ATOM 645 C CA . ASP A 1 89 ? 11.649 22.012 12.469 1.00 71.00 89 ASP A CA 1
ATOM 646 C C . ASP A 1 89 ? 12.416 21.982 13.815 1.00 71.00 89 ASP A C 1
ATOM 648 O O . ASP A 1 89 ? 12.895 23.029 14.262 1.00 71.00 89 ASP A O 1
ATOM 652 N N . LYS A 1 90 ? 12.501 20.831 14.502 1.00 54.25 90 LYS A N 1
ATOM 653 C CA . LYS A 1 90 ? 13.372 20.669 15.686 1.00 54.25 90 LYS A CA 1
ATOM 654 C C . LYS A 1 90 ? 14.847 20.519 15.312 1.00 54.25 90 LYS A C 1
ATOM 656 O O . LYS A 1 90 ? 15.149 19.806 14.332 1.00 54.25 90 LYS A O 1
#

Nearest PDB structures (foldseek):
  2rmk-assembly1_B  TM=6.974E-01  e=5.242E+00  Homo sapiens
  3q0k-assembly2_D  TM=3.776E-01  e=7.773E+00  Homo sapiens
  6s1k-assembly1_I  TM=3.733E-01  e=9.736E+00  Escherichia coli str. K-12 substr. MG1655star

Secondary structure (DSSP, 8-state):
-TTT-HHHHHHHHHHHHHHHHHHHHHHHHHHTT--HHHHTSTT-HHHHHHHHHHHHHHHHHHHHHHHHHHHTT-TTS-----HHHH-TT-

Foldseek 3Di:
DCVLDVVLVVVLVVLVVQLVVLVVQLVVCVVVPQNLCNLCDPPNPPSVVSVVSNVVSVVVSVVSVVVVCVSVVVVVPPPPDPCCRVPVPD

Sequence (90 aa):
VKEADPAIDKELSDKLDVTVTKMEAIKARALAGEAYDQQIGEGNAEGNATVQAAIDALVDQTKSIERAVGTLKLNAIAFEGSDSLDAPDK

pLDDT: mean 89.75, std 13.74, range [54.25, 98.69]

Radius of gyration: 16.83 Å; Cα contacts (8 Å, |Δi|>4): 69; chains: 1; bounding box: 33×32×42 Å

Solvent-accessible surface area (backbone atoms only — not comparable to full-atom values): 5070 Å² total; per-residue (Å²): 94,51,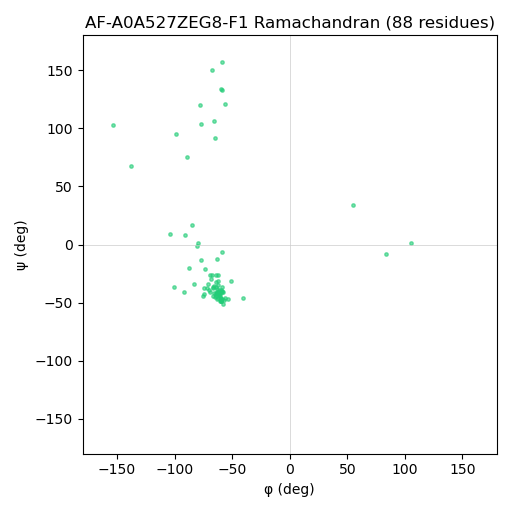93,79,38,53,65,59,31,50,53,40,51,55,35,51,53,50,27,52,54,29,48,46,51,50,50,50,43,34,75,73,70,46,45,69,71,56,25,68,30,89,91,31,66,68,36,37,50,42,52,46,53,26,51,53,31,55,57,61,36,47,64,41,50,55,50,48,35,56,71,70,66,45,73,83,60,75,78,82,72,48,63,73,73,80,42,73,87,116

Mean predicted aligned error: 6.86 Å